Protein AF-A0A6M8HXM4-F1 (afdb_monomer_lite)

Secondary structure (DSSP, 8-state):
-TTTTT-----SSSEETTTTEEHHHHHHHHHHHHHH-GGGGGGS--GGGGGG-HHHHHHHHHHHHHHHHHHHHHTT-SS-BHHHHHHHHHHHHHHHHHHHHS-TTSBHHHH-TTS-HHHHHHTTPPTT-BHHHHHHHHHHHHGGGTT-BSS--

Sequence (153 aa):
MMESGCQNLPGTGTITGAFQMTAATYTASLAAALAEDPNLAANIVPGLAGQNDPATQAIAAAAYLKQGAQYLQAQGDANPTVLDVRGYYNFGPQGGAQLAQAQPTALMSDTLTGYSAATLAKNGITAGETVGQWQSSVAAKIGNAATASVLTT

pLDDT: mean 89.59, std 9.37, range [50.91, 98.31]

Organism: NCB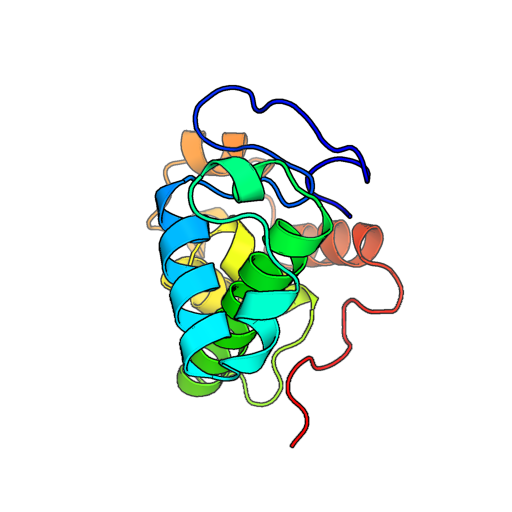I:txid1484109

Radius of gyration: 15.8 Å; chains: 1; bounding box: 33×38×38 Å

Foldseek 3Di:
DVPAPQDQAQDPPQQGGRLRDGLVLLVVLLVQLCVVPVVCVVVADDHCVRSSVHVSSVSSVLSLLVVLLVLLCVLPPVFDAPLLSVQCVLLNRQRSNLLSPDDQQAASCVSNVVDDPVRCVVSVHDVRHGSVNVSVVVCVVVDPRRGPGPDDD

Structure (mmCIF, N/CA/C/O backbone):
data_AF-A0A6M8HXM4-F1
#
_entry.id   AF-A0A6M8HXM4-F1
#
loop_
_atom_site.group_PDB
_atom_site.id
_atom_site.type_symbol
_atom_site.label_atom_id
_atom_site.label_alt_id
_atom_site.label_comp_id
_atom_site.label_asym_id
_atom_site.label_entity_id
_atom_site.label_seq_id
_atom_site.pdbx_PDB_ins_code
_atom_site.Cartn_x
_atom_site.Cartn_y
_atom_site.Cartn_z
_atom_site.occupancy
_atom_site.B_iso_or_equiv
_atom_site.auth_seq_id
_atom_site.auth_comp_id
_atom_site.auth_asym_id
_atom_site.auth_atom_id
_atom_site.pdbx_PDB_model_num
ATOM 1 N N . MET A 1 1 ? -8.802 -1.588 -11.341 1.00 57.00 1 MET A N 1
ATOM 2 C CA . MET A 1 1 ? -7.726 -0.861 -10.639 1.00 57.00 1 MET A CA 1
ATOM 3 C C . MET A 1 1 ? -8.311 0.330 -9.914 1.00 57.00 1 MET A C 1
ATOM 5 O O . MET A 1 1 ? -8.833 1.226 -10.564 1.00 57.00 1 MET A O 1
ATOM 9 N N . MET A 1 2 ? -8.287 0.285 -8.580 1.00 61.31 2 MET A N 1
ATOM 10 C CA . MET A 1 2 ? -8.957 1.263 -7.712 1.00 61.31 2 MET A CA 1
ATOM 11 C C . MET A 1 2 ? -8.241 2.622 -7.669 1.00 61.31 2 MET A C 1
ATOM 13 O O . MET A 1 2 ? -8.901 3.628 -7.450 1.00 61.31 2 MET A O 1
ATOM 17 N N . GLU A 1 3 ? -6.933 2.664 -7.943 1.00 70.44 3 GLU A N 1
ATOM 18 C CA . GLU A 1 3 ? -6.135 3.895 -7.812 1.00 70.44 3 GLU A CA 1
ATOM 19 C C . GLU A 1 3 ? -6.368 4.918 -8.924 1.00 70.44 3 GLU A C 1
ATOM 21 O O . GLU A 1 3 ? -6.319 6.119 -8.691 1.00 70.44 3 GLU A O 1
ATOM 26 N N . SER A 1 4 ? -6.608 4.446 -10.145 1.00 69.19 4 SER A N 1
ATOM 27 C CA . SER A 1 4 ? -6.656 5.286 -11.349 1.00 69.19 4 SER A CA 1
ATOM 28 C C . SER A 1 4 ? -7.936 5.114 -12.162 1.00 69.19 4 SER A C 1
ATOM 30 O O . SER A 1 4 ? -8.043 5.630 -13.271 1.00 69.19 4 SER A O 1
ATOM 32 N N . GLY A 1 5 ? -8.892 4.316 -11.675 1.00 71.38 5 GLY A N 1
ATOM 33 C CA . GLY A 1 5 ? -10.065 3.934 -12.466 1.00 71.38 5 GLY A CA 1
ATOM 34 C C . GLY A 1 5 ? -9.700 3.156 -13.737 1.00 71.38 5 GLY A C 1
ATOM 35 O O . GLY A 1 5 ? -10.364 3.307 -14.758 1.00 71.38 5 GLY A O 1
ATOM 36 N N . CYS A 1 6 ? -8.631 2.348 -13.686 1.00 73.56 6 CYS A N 1
ATOM 37 C CA . CYS A 1 6 ? -8.053 1.637 -14.838 1.00 73.56 6 CYS A CA 1
ATOM 38 C C . CYS A 1 6 ? -7.488 2.553 -15.937 1.00 73.56 6 CYS A C 1
ATOM 40 O O . CYS A 1 6 ? -7.380 2.128 -17.087 1.00 73.56 6 CYS A O 1
ATOM 42 N N . GLN A 1 7 ? -7.113 3.787 -15.604 1.00 76.00 7 GLN A N 1
ATOM 43 C CA . GLN A 1 7 ? -6.512 4.717 -16.553 1.00 76.00 7 GLN A CA 1
ATOM 44 C C . GLN A 1 7 ? -5.011 4.843 -16.309 1.00 76.00 7 GLN A C 1
ATOM 46 O O . GLN A 1 7 ? -4.540 4.875 -15.175 1.00 76.00 7 GLN A O 1
ATOM 51 N N . ASN A 1 8 ? -4.238 4.950 -17.385 1.00 73.19 8 ASN A N 1
ATOM 52 C CA . ASN A 1 8 ? -2.836 5.319 -17.271 1.00 73.19 8 ASN A CA 1
ATOM 53 C C . ASN A 1 8 ? -2.737 6.843 -17.138 1.00 73.19 8 ASN A C 1
ATOM 55 O O . ASN A 1 8 ? -2.648 7.555 -18.138 1.00 73.19 8 ASN A O 1
ATOM 59 N N . LEU A 1 9 ? -2.866 7.344 -15.910 1.00 71.56 9 LEU A N 1
ATOM 60 C CA . LEU A 1 9 ? -2.927 8.779 -15.661 1.00 71.56 9 LEU A CA 1
ATOM 61 C C . LEU A 1 9 ? -1.519 9.384 -15.585 1.00 71.56 9 LEU A C 1
ATOM 63 O O . LEU A 1 9 ? -0.697 8.887 -14.804 1.00 71.56 9 LEU A O 1
ATOM 67 N N . PRO A 1 10 ? -1.246 10.487 -16.312 1.00 60.84 10 PRO A N 1
ATOM 68 C CA . PRO A 1 10 ? -0.134 11.355 -15.965 1.00 60.84 10 PRO A CA 1
ATOM 69 C C . PRO A 1 10 ? -0.441 11.933 -14.580 1.00 60.84 10 PRO A C 1
ATOM 71 O O . PRO A 1 10 ? -1.444 12.613 -14.374 1.00 60.84 10 PRO A O 1
ATOM 74 N N . GLY A 1 11 ? 0.371 11.564 -13.602 1.00 57.78 11 GLY A N 1
ATOM 75 C CA . GLY A 1 11 ? 0.162 11.855 -12.197 1.00 57.78 11 GLY A CA 1
ATOM 76 C C . GLY A 1 11 ? 0.031 13.336 -11.867 1.00 57.78 11 GLY A C 1
ATOM 77 O O . GLY A 1 11 ? 0.712 14.180 -12.449 1.00 57.78 11 GLY A O 1
ATOM 78 N N . THR A 1 12 ? -0.772 13.666 -10.856 1.00 50.91 12 THR A N 1
ATOM 79 C CA . THR A 1 12 ? -0.653 14.955 -10.164 1.00 50.91 12 THR A CA 1
ATOM 80 C C . THR A 1 12 ? 0.470 14.855 -9.126 1.00 50.91 12 THR A C 1
ATOM 82 O O . THR A 1 12 ? 0.273 14.298 -8.048 1.00 50.91 12 THR A O 1
ATOM 85 N N . GLY A 1 13 ? 1.659 15.380 -9.442 1.00 62.47 13 GLY A N 1
ATOM 86 C CA . GLY A 1 13 ? 2.839 15.343 -8.562 1.00 62.47 13 GLY A CA 1
ATOM 87 C C . GLY A 1 13 ? 3.837 14.235 -8.930 1.00 62.47 13 GLY A C 1
ATOM 88 O O . GLY A 1 13 ? 4.163 14.068 -10.098 1.00 62.47 13 GLY A O 1
ATOM 89 N N . THR A 1 14 ? 4.366 13.501 -7.941 1.00 67.06 14 THR A N 1
ATOM 90 C CA . THR A 1 14 ? 5.366 12.419 -8.138 1.00 67.06 14 THR A CA 1
ATOM 91 C C . THR A 1 14 ? 4.764 11.010 -8.219 1.00 67.06 14 THR A C 1
ATOM 93 O O . THR A 1 14 ? 5.498 10.031 -8.390 1.00 67.06 14 THR A O 1
ATOM 96 N N . ILE A 1 15 ? 3.442 10.902 -8.072 1.00 76.44 15 ILE A N 1
ATOM 97 C CA . ILE A 1 15 ? 2.664 9.663 -8.090 1.00 76.44 15 ILE A CA 1
ATOM 98 C C . ILE A 1 15 ? 2.010 9.537 -9.464 1.00 76.44 15 ILE A C 1
ATOM 100 O O . ILE A 1 15 ? 1.179 10.373 -9.790 1.00 76.44 15 ILE A O 1
ATOM 104 N N . THR A 1 16 ? 2.371 8.529 -10.263 1.00 80.38 16 THR A N 1
ATOM 105 C CA . THR A 1 16 ? 1.923 8.414 -11.667 1.00 80.38 16 THR A CA 1
ATOM 106 C C . THR A 1 16 ? 1.456 7.003 -12.008 1.00 80.38 16 THR A C 1
ATOM 108 O O . THR A 1 16 ? 1.762 6.046 -11.290 1.00 80.38 16 THR A O 1
ATOM 111 N N . GLY A 1 17 ? 0.783 6.872 -13.149 1.00 77.75 17 GLY A N 1
ATOM 112 C CA . GLY A 1 17 ? 0.537 5.595 -13.800 1.00 77.75 17 GLY A CA 1
ATOM 113 C C . GLY A 1 17 ? -0.679 4.867 -13.249 1.00 77.75 17 GLY A C 1
ATOM 114 O O . GLY A 1 17 ? -1.374 5.330 -12.340 1.00 77.75 17 GLY A O 1
ATOM 115 N N . ALA A 1 18 ? -0.949 3.706 -13.824 1.00 80.75 18 ALA A N 1
ATOM 116 C CA . ALA A 1 18 ? -2.125 2.913 -13.531 1.00 80.75 18 ALA A CA 1
ATOM 117 C C . ALA A 1 18 ? -2.234 2.542 -12.030 1.00 80.75 18 ALA A C 1
ATOM 119 O O . ALA A 1 18 ? -3.343 2.537 -11.491 1.00 80.75 18 ALA A O 1
ATOM 120 N N . PHE A 1 19 ? -1.113 2.278 -11.348 1.00 84.06 19 PHE A N 1
ATOM 121 C CA . PHE A 1 19 ? -1.075 1.933 -9.917 1.00 84.06 19 PHE A CA 1
ATOM 122 C C . PHE A 1 19 ? -0.817 3.132 -9.000 1.00 84.06 19 PHE A C 1
ATOM 124 O O . PHE A 1 19 ? -0.833 2.957 -7.790 1.00 84.06 19 PHE A O 1
ATOM 131 N N . GLN A 1 20 ? -0.599 4.344 -9.524 1.00 83.94 20 GLN A N 1
ATOM 132 C CA . GLN A 1 20 ? -0.310 5.524 -8.697 1.00 83.94 20 GLN A CA 1
ATOM 133 C C . GLN A 1 20 ? 0.842 5.253 -7.702 1.00 83.94 20 GLN A C 1
ATOM 135 O O . GLN A 1 20 ? 0.693 5.378 -6.488 1.00 83.94 20 GLN A O 1
ATOM 140 N N . MET A 1 21 ? 2.014 4.868 -8.215 1.00 86.56 21 MET A N 1
ATOM 141 C CA . MET A 1 21 ? 3.220 4.671 -7.395 1.00 86.56 21 MET A CA 1
ATOM 142 C C . MET A 1 21 ? 4.089 5.928 -7.406 1.00 86.56 21 MET A C 1
ATOM 144 O O . MET A 1 21 ? 4.195 6.585 -8.443 1.00 86.56 21 MET A O 1
ATOM 148 N N . THR A 1 22 ? 4.772 6.234 -6.297 1.00 88.56 22 THR A N 1
ATOM 149 C CA . THR A 1 22 ? 5.865 7.225 -6.305 1.00 88.56 22 THR A CA 1
ATOM 150 C C . THR A 1 22 ? 7.065 6.695 -7.097 1.00 88.56 22 THR A C 1
ATOM 152 O O . THR A 1 22 ? 7.253 5.481 -7.195 1.00 88.56 22 THR A O 1
ATOM 155 N N . ALA A 1 23 ? 7.928 7.583 -7.600 1.00 89.31 23 ALA A N 1
ATOM 156 C CA . ALA A 1 23 ? 9.166 7.180 -8.277 1.00 89.31 23 ALA A CA 1
ATOM 157 C C . ALA A 1 23 ? 10.075 6.292 -7.397 1.00 89.31 23 ALA A C 1
ATOM 159 O O . ALA A 1 23 ? 10.666 5.328 -7.888 1.00 89.31 23 ALA A O 1
ATOM 160 N N . ALA A 1 24 ? 10.154 6.585 -6.093 1.00 89.94 24 ALA A N 1
ATOM 161 C CA . ALA A 1 24 ? 10.955 5.817 -5.141 1.00 89.94 24 ALA A CA 1
ATOM 162 C C . ALA A 1 24 ? 10.383 4.409 -4.919 1.00 89.94 24 ALA A C 1
ATOM 164 O O . ALA A 1 24 ? 11.115 3.428 -5.045 1.00 89.94 24 ALA A O 1
ATOM 165 N N . THR A 1 25 ? 9.073 4.304 -4.660 1.00 90.00 25 THR A N 1
ATOM 166 C CA . THR A 1 25 ? 8.389 3.012 -4.491 1.00 90.00 25 THR A CA 1
ATOM 167 C C . THR A 1 25 ? 8.489 2.181 -5.765 1.00 90.00 25 THR A C 1
ATOM 169 O O . THR A 1 25 ? 8.878 1.024 -5.705 1.00 90.00 25 THR A O 1
ATOM 172 N N . TYR A 1 26 ? 8.218 2.777 -6.930 1.00 92.75 26 TYR A N 1
ATOM 173 C CA . TYR A 1 26 ? 8.337 2.095 -8.220 1.00 92.75 26 TYR A CA 1
ATOM 174 C C . TYR A 1 26 ? 9.741 1.518 -8.438 1.00 92.75 26 TYR A C 1
ATOM 176 O O . TYR A 1 26 ? 9.877 0.338 -8.749 1.00 92.75 26 TYR A O 1
ATOM 184 N N . THR A 1 27 ? 10.785 2.326 -8.228 1.00 93.56 27 THR A N 1
ATOM 185 C CA . THR A 1 27 ? 12.172 1.900 -8.468 1.00 93.56 27 THR A CA 1
ATOM 186 C C . THR A 1 27 ? 12.575 0.764 -7.529 1.00 93.56 27 THR A C 1
ATOM 188 O O . THR A 1 27 ? 13.138 -0.233 -7.978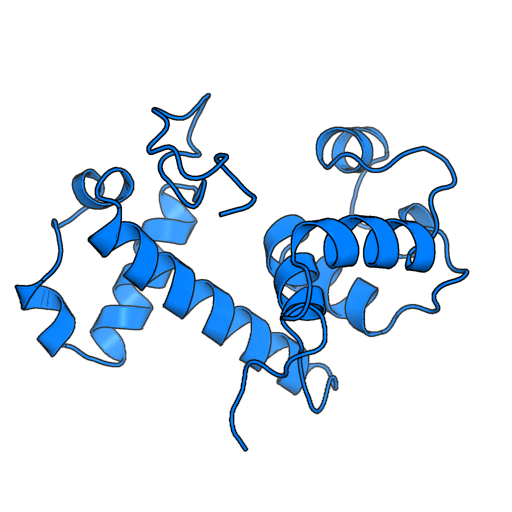 1.00 93.56 27 THR A O 1
ATOM 191 N N . ALA A 1 28 ? 12.258 0.889 -6.237 1.00 93.31 28 ALA A N 1
ATOM 192 C CA . ALA A 1 28 ? 12.576 -0.136 -5.247 1.00 93.31 28 ALA A CA 1
ATOM 193 C C . ALA A 1 28 ? 11.820 -1.448 -5.512 1.00 93.31 28 ALA A C 1
ATOM 195 O O . ALA A 1 28 ? 12.415 -2.524 -5.465 1.00 93.31 28 ALA A O 1
ATOM 196 N N . SER A 1 29 ? 10.527 -1.373 -5.834 1.00 94.38 29 SER A N 1
ATOM 197 C CA . SER A 1 29 ? 9.706 -2.564 -6.058 1.00 94.38 29 SER A CA 1
ATOM 198 C C . SER A 1 29 ? 10.000 -3.247 -7.391 1.00 94.38 29 SER A C 1
ATOM 200 O O . SER A 1 29 ? 10.004 -4.473 -7.443 1.00 94.38 29 SER A O 1
ATOM 202 N N . LEU A 1 30 ? 10.327 -2.496 -8.450 1.00 95.50 30 LEU A N 1
ATOM 203 C CA . LEU A 1 30 ? 10.791 -3.090 -9.705 1.00 95.50 30 LEU A CA 1
ATOM 204 C C . LEU A 1 30 ? 12.137 -3.800 -9.518 1.00 95.50 30 LEU A C 1
ATOM 206 O O . LEU A 1 30 ? 12.309 -4.915 -10.001 1.00 95.50 30 LEU A O 1
ATOM 210 N N . ALA A 1 31 ? 13.073 -3.199 -8.778 1.00 94.94 31 ALA A N 1
ATOM 211 C CA . ALA A 1 31 ? 14.343 -3.848 -8.460 1.00 94.94 31 ALA A CA 1
ATOM 212 C C . ALA A 1 31 ? 14.137 -5.148 -7.664 1.00 94.94 31 ALA A C 1
ATOM 214 O O . ALA A 1 31 ? 14.786 -6.149 -7.955 1.00 94.94 31 ALA A O 1
ATOM 215 N N . ALA A 1 32 ? 13.202 -5.157 -6.708 1.00 93.81 32 ALA A N 1
ATOM 216 C CA . ALA A 1 32 ? 12.841 -6.366 -5.974 1.00 93.81 32 ALA A CA 1
ATOM 217 C C . ALA A 1 32 ? 12.223 -7.443 -6.884 1.00 93.81 32 ALA A C 1
ATOM 219 O O . ALA A 1 32 ? 12.598 -8.607 -6.775 1.00 93.81 32 ALA A O 1
ATOM 220 N N . ALA A 1 33 ? 11.339 -7.059 -7.813 1.00 94.31 33 ALA A N 1
ATOM 221 C CA . ALA A 1 33 ? 10.754 -7.981 -8.787 1.00 94.31 33 ALA A CA 1
ATOM 222 C C . ALA A 1 33 ? 11.828 -8.635 -9.671 1.00 94.31 33 ALA A C 1
ATOM 224 O O . ALA A 1 33 ? 11.835 -9.849 -9.842 1.00 94.31 33 ALA A O 1
ATOM 225 N N . LEU A 1 34 ? 12.766 -7.836 -10.189 1.00 94.19 34 LEU A N 1
ATOM 226 C CA . LEU A 1 34 ? 13.870 -8.315 -11.027 1.00 94.19 34 LEU A CA 1
ATOM 227 C C . LEU A 1 34 ? 14.882 -9.168 -10.252 1.00 94.19 34 LEU A C 1
ATOM 229 O O . LEU A 1 34 ? 15.523 -10.035 -10.838 1.00 94.19 34 LEU A O 1
ATOM 233 N N . ALA A 1 35 ? 15.051 -8.918 -8.952 1.00 94.88 35 ALA A N 1
ATOM 234 C CA . ALA A 1 35 ? 15.889 -9.751 -8.098 1.00 94.88 35 ALA A CA 1
ATOM 235 C C . ALA A 1 35 ? 15.260 -11.131 -7.848 1.00 94.88 35 ALA A C 1
ATOM 237 O O . ALA A 1 35 ? 15.987 -12.113 -7.723 1.00 94.88 35 ALA A O 1
ATOM 238 N N . GLU A 1 36 ? 13.928 -11.205 -7.778 1.00 92.75 36 GLU A N 1
ATOM 239 C CA . GLU A 1 36 ? 13.195 -12.463 -7.619 1.00 92.75 36 GLU A CA 1
ATOM 240 C C . GLU A 1 36 ? 13.090 -13.250 -8.936 1.00 92.75 36 GLU A C 1
ATOM 242 O O . GLU A 1 36 ? 13.325 -14.457 -8.942 1.00 92.75 36 GLU A O 1
ATOM 247 N N . ASP A 1 37 ? 12.791 -12.575 -10.050 1.00 93.62 37 ASP A N 1
ATOM 248 C CA . ASP A 1 37 ? 12.778 -13.166 -11.391 1.00 93.62 37 ASP A CA 1
ATOM 249 C C . ASP A 1 37 ? 13.503 -12.262 -12.408 1.00 93.62 37 ASP A C 1
ATOM 251 O O . ASP A 1 37 ? 12.902 -11.358 -13.005 1.00 93.62 37 ASP A O 1
ATOM 255 N N . PRO A 1 38 ? 14.797 -12.524 -12.666 1.00 94.25 38 PRO A N 1
ATOM 256 C CA . PRO A 1 38 ? 15.579 -11.765 -13.637 1.00 94.25 38 PRO A CA 1
ATOM 257 C C . PRO A 1 38 ? 15.034 -11.816 -15.071 1.00 94.25 38 PRO A C 1
ATOM 259 O O . PRO A 1 38 ? 15.341 -10.925 -15.865 1.00 94.25 38 PRO A O 1
ATOM 262 N N . ASN A 1 39 ? 14.213 -12.813 -15.431 1.00 93.88 39 ASN A N 1
ATOM 263 C CA . ASN A 1 39 ? 13.663 -12.930 -16.787 1.00 93.88 39 ASN A CA 1
ATOM 264 C C . ASN A 1 39 ? 12.622 -11.846 -17.094 1.00 93.88 39 ASN A C 1
ATOM 266 O O . ASN A 1 39 ? 12.382 -11.528 -18.263 1.00 93.88 39 ASN A O 1
ATOM 270 N N . LEU A 1 40 ? 12.045 -11.220 -16.062 1.00 90.44 40 LEU A N 1
ATOM 271 C CA . LEU A 1 40 ? 11.158 -10.069 -16.219 1.00 90.44 40 LEU A CA 1
ATOM 272 C C . LEU A 1 40 ? 11.860 -8.893 -16.915 1.00 90.44 40 LEU A C 1
ATOM 274 O O . LEU A 1 40 ? 11.188 -8.107 -17.580 1.00 90.44 40 LEU A O 1
ATOM 278 N N . ALA A 1 41 ? 13.197 -8.806 -16.854 1.00 89.69 41 ALA A N 1
ATOM 279 C CA . ALA A 1 41 ? 13.978 -7.752 -17.504 1.00 89.69 41 ALA A CA 1
ATOM 280 C C . ALA A 1 41 ? 13.724 -7.648 -19.020 1.00 89.69 41 ALA A C 1
ATOM 282 O O . ALA A 1 41 ? 13.803 -6.558 -19.581 1.00 89.69 41 ALA A O 1
ATOM 283 N N . ALA A 1 42 ? 13.385 -8.761 -19.681 1.00 91.38 42 ALA A N 1
ATOM 284 C CA . ALA A 1 42 ? 13.079 -8.786 -21.112 1.00 91.38 42 ALA A CA 1
ATOM 285 C C . ALA A 1 42 ? 11.716 -8.155 -21.465 1.00 91.38 42 ALA A C 1
ATOM 287 O O . ALA A 1 42 ? 11.452 -7.894 -22.636 1.00 91.38 42 ALA A O 1
ATOM 288 N N . ASN A 1 43 ? 10.857 -7.918 -20.470 1.00 90.00 43 ASN A N 1
ATOM 289 C CA . ASN A 1 43 ? 9.454 -7.537 -20.648 1.00 90.00 43 ASN A CA 1
ATOM 290 C C . ASN A 1 43 ? 9.111 -6.171 -20.028 1.00 90.00 43 ASN A C 1
ATOM 292 O O . ASN A 1 43 ? 7.933 -5.834 -19.922 1.00 90.00 43 ASN A O 1
ATOM 296 N N . ILE A 1 44 ? 10.114 -5.397 -19.600 1.00 94.00 44 ILE A N 1
ATOM 297 C CA . ILE A 1 44 ? 9.915 -4.100 -18.939 1.00 94.00 44 ILE A CA 1
ATOM 298 C C . ILE A 1 44 ? 10.443 -2.933 -19.769 1.00 94.00 44 ILE A C 1
ATOM 300 O O . ILE A 1 44 ? 11.385 -3.062 -20.550 1.00 94.00 44 ILE A O 1
ATOM 304 N N . VAL A 1 45 ? 9.887 -1.752 -19.515 1.00 93.56 45 VAL A N 1
ATOM 305 C CA . VAL A 1 45 ? 10.463 -0.474 -19.929 1.00 93.56 45 VAL A CA 1
ATOM 306 C C . VAL A 1 45 ? 11.456 -0.012 -18.847 1.00 93.56 45 VAL A C 1
ATOM 308 O O . VAL A 1 45 ? 11.044 0.237 -17.712 1.00 93.56 45 VAL A O 1
ATOM 311 N N . PRO A 1 46 ? 12.761 0.126 -19.150 1.00 87.50 46 PRO A N 1
ATOM 312 C CA . PRO A 1 46 ? 13.762 0.456 -18.139 1.00 87.50 46 PRO A CA 1
ATOM 313 C C . PRO A 1 46 ? 13.595 1.845 -17.509 1.00 87.50 46 PRO A C 1
ATOM 315 O O . PRO A 1 46 ? 13.136 2.803 -18.137 1.00 87.50 46 PRO A O 1
ATOM 318 N N . GLY A 1 47 ? 14.071 1.973 -16.269 1.00 88.62 47 GLY A N 1
ATOM 319 C CA . GLY A 1 47 ? 14.102 3.241 -15.542 1.00 88.62 47 GLY A CA 1
ATOM 320 C C . GLY A 1 47 ? 12.711 3.813 -15.260 1.00 88.62 47 GLY A C 1
ATOM 321 O O . GLY A 1 47 ? 11.707 3.101 -15.267 1.00 88.62 47 GLY A O 1
ATOM 322 N N . LEU A 1 48 ? 12.646 5.123 -15.003 1.00 89.25 48 LEU A N 1
ATOM 323 C CA . LEU A 1 48 ? 11.392 5.810 -14.660 1.00 89.25 48 LEU A CA 1
ATOM 324 C C . LEU A 1 48 ? 10.395 5.892 -15.824 1.00 89.25 48 LEU A C 1
ATOM 326 O O . LEU A 1 48 ? 9.215 6.131 -15.588 1.00 89.25 48 LEU A O 1
ATOM 330 N N . ALA A 1 49 ? 10.829 5.653 -17.065 1.00 88.12 49 ALA A N 1
ATOM 331 C CA . ALA A 1 49 ? 9.912 5.588 -18.199 1.00 88.12 49 ALA A CA 1
ATOM 332 C C . ALA A 1 49 ? 8.867 4.471 -18.014 1.00 88.12 49 ALA A C 1
ATOM 334 O O . ALA A 1 49 ? 7.694 4.680 -18.323 1.00 88.12 49 ALA A O 1
ATOM 335 N N . GLY A 1 50 ? 9.256 3.339 -17.415 1.00 89.69 50 GLY A N 1
ATOM 336 C CA . GLY A 1 50 ? 8.337 2.236 -17.130 1.00 89.69 50 GLY A CA 1
ATOM 337 C C . GLY A 1 50 ? 7.319 2.509 -16.025 1.00 89.69 50 GLY A C 1
ATOM 338 O O . GLY A 1 50 ? 6.344 1.778 -15.902 1.00 89.69 50 GLY A O 1
ATOM 339 N N . GLN A 1 51 ? 7.457 3.606 -15.272 1.00 88.06 51 GLN A N 1
ATOM 340 C CA . GLN A 1 51 ? 6.447 4.019 -14.294 1.00 88.06 51 GLN A CA 1
ATOM 341 C C . GLN A 1 51 ? 5.118 4.403 -14.973 1.00 88.06 51 GLN A C 1
ATOM 343 O O . GLN A 1 51 ? 4.061 4.296 -14.357 1.00 88.06 51 GLN A O 1
ATOM 348 N N . ASN A 1 52 ? 5.173 4.839 -16.239 1.00 87.25 52 ASN A N 1
ATOM 349 C CA . ASN A 1 52 ? 4.002 5.130 -17.069 1.00 87.25 52 ASN A CA 1
ATOM 350 C C . ASN A 1 52 ? 3.658 3.978 -18.026 1.00 87.25 52 ASN A C 1
ATOM 352 O O . ASN A 1 52 ? 2.724 4.111 -18.810 1.00 87.25 52 ASN A O 1
ATOM 356 N N . ASP A 1 53 ? 4.403 2.873 -18.011 1.00 89.56 53 ASP A N 1
ATOM 357 C CA . ASP A 1 53 ? 4.065 1.685 -18.788 1.00 89.56 53 ASP A CA 1
ATOM 358 C C . ASP A 1 53 ? 3.200 0.752 -17.922 1.00 89.56 53 ASP A C 1
ATOM 360 O O . ASP A 1 53 ? 3.671 0.284 -16.882 1.00 89.56 53 ASP A O 1
ATOM 364 N N . PRO A 1 54 ? 1.937 0.467 -18.296 1.00 88.56 54 PRO A N 1
ATOM 365 C CA . PRO A 1 54 ? 1.040 -0.313 -17.447 1.00 88.56 54 PRO A CA 1
ATOM 366 C C . PRO A 1 54 ? 1.567 -1.708 -17.098 1.00 88.56 54 PRO A C 1
ATOM 368 O O . PRO A 1 54 ? 1.352 -2.165 -15.977 1.00 88.56 54 PRO A O 1
ATOM 371 N N . ALA A 1 55 ? 2.256 -2.378 -18.028 1.00 91.06 55 ALA A N 1
ATOM 372 C CA . ALA A 1 55 ? 2.798 -3.716 -17.799 1.00 91.06 55 ALA A CA 1
ATOM 373 C C . ALA A 1 55 ? 3.969 -3.675 -16.806 1.00 91.06 55 ALA A C 1
ATOM 375 O O . ALA A 1 55 ? 3.976 -4.399 -15.810 1.00 91.06 55 ALA A O 1
ATOM 376 N N . THR A 1 56 ? 4.916 -2.764 -17.022 1.00 92.94 56 THR A N 1
ATOM 377 C CA . THR A 1 56 ? 6.072 -2.574 -16.140 1.00 92.94 56 THR A CA 1
ATOM 378 C C . THR A 1 56 ? 5.643 -2.134 -14.743 1.00 92.94 56 THR A C 1
ATOM 380 O O . THR A 1 56 ? 6.132 -2.657 -13.739 1.00 92.94 56 THR A O 1
ATOM 383 N N . GLN A 1 57 ? 4.683 -1.211 -14.649 1.00 91.81 57 GLN A N 1
ATOM 384 C CA . GLN A 1 57 ? 4.179 -0.769 -13.357 1.00 91.81 57 GLN A CA 1
ATOM 385 C C . GLN A 1 57 ? 3.379 -1.866 -12.642 1.00 91.81 57 GLN A C 1
ATOM 387 O O . GLN A 1 57 ? 3.448 -1.945 -11.418 1.00 91.81 57 GLN A O 1
ATOM 392 N N . ALA A 1 58 ? 2.679 -2.745 -13.368 1.00 91.25 58 ALA A N 1
ATOM 393 C CA . ALA A 1 58 ? 2.017 -3.905 -12.771 1.00 91.25 58 ALA A CA 1
ATOM 394 C C . ALA A 1 58 ? 3.011 -4.867 -12.115 1.00 91.25 58 ALA A C 1
ATOM 396 O O . ALA A 1 58 ? 2.744 -5.348 -11.017 1.00 91.25 58 ALA A O 1
ATOM 397 N N . ILE A 1 59 ? 4.170 -5.098 -12.738 1.00 93.75 59 ILE A N 1
ATOM 398 C CA . ILE A 1 59 ? 5.246 -5.916 -12.160 1.00 93.75 59 ILE A CA 1
ATOM 399 C C . ILE A 1 59 ? 5.756 -5.288 -10.855 1.00 93.75 59 ILE A C 1
ATOM 401 O O . ILE A 1 59 ? 5.820 -5.959 -9.824 1.00 93.75 59 ILE A O 1
ATOM 405 N N . ALA A 1 60 ? 6.058 -3.985 -10.872 1.00 93.56 60 ALA A N 1
ATOM 406 C CA . ALA A 1 60 ? 6.507 -3.268 -9.679 1.00 93.56 60 ALA A CA 1
ATOM 407 C C . ALA A 1 60 ? 5.442 -3.278 -8.566 1.00 93.56 60 ALA A C 1
ATOM 409 O O . ALA A 1 60 ? 5.755 -3.534 -7.404 1.00 93.56 60 ALA A O 1
ATOM 410 N N . ALA A 1 61 ? 4.175 -3.045 -8.910 1.00 92.25 61 ALA A N 1
ATOM 411 C CA . ALA A 1 61 ? 3.076 -3.062 -7.954 1.00 92.25 61 ALA A CA 1
ATOM 412 C C . ALA A 1 61 ? 2.853 -4.460 -7.362 1.00 92.25 61 ALA A C 1
ATOM 414 O O . ALA A 1 61 ? 2.681 -4.580 -6.153 1.00 92.25 61 ALA A O 1
ATOM 415 N N . ALA A 1 62 ? 2.914 -5.521 -8.171 1.00 92.12 62 ALA A N 1
ATOM 416 C CA . ALA A 1 62 ? 2.788 -6.895 -7.691 1.00 92.12 62 ALA A CA 1
ATOM 417 C C . ALA A 1 62 ? 3.876 -7.237 -6.663 1.00 92.12 62 ALA A C 1
ATOM 419 O O . ALA A 1 62 ? 3.565 -7.776 -5.600 1.00 92.12 62 ALA A O 1
ATOM 420 N N . ALA A 1 63 ? 5.129 -6.852 -6.925 1.00 93.50 63 ALA A N 1
ATOM 421 C CA . ALA A 1 63 ? 6.218 -7.035 -5.968 1.00 93.50 63 ALA A CA 1
ATOM 422 C C . ALA A 1 63 ? 5.997 -6.237 -4.673 1.00 93.50 63 ALA A C 1
ATOM 424 O O . ALA A 1 63 ? 6.183 -6.777 -3.583 1.00 93.50 63 ALA A O 1
ATOM 425 N N . TYR A 1 64 ? 5.539 -4.985 -4.769 1.00 93.62 64 TYR A N 1
ATOM 426 C CA . TYR A 1 64 ? 5.217 -4.171 -3.594 1.00 93.62 64 TYR A CA 1
ATOM 427 C C . TYR A 1 64 ? 4.098 -4.789 -2.740 1.00 93.62 64 TYR A C 1
ATOM 429 O O . TYR A 1 64 ? 4.217 -4.877 -1.520 1.00 93.62 64 TYR A O 1
ATOM 437 N N . LEU A 1 65 ? 3.025 -5.265 -3.378 1.00 93.88 65 LEU A N 1
ATOM 438 C CA . LEU A 1 65 ? 1.893 -5.902 -2.701 1.00 93.88 65 LEU A CA 1
ATOM 439 C C . LEU A 1 65 ? 2.301 -7.233 -2.053 1.00 93.88 65 LEU A C 1
ATOM 441 O O . LEU A 1 65 ? 1.898 -7.507 -0.924 1.00 93.88 65 LEU A O 1
ATOM 445 N N . LYS A 1 66 ? 3.152 -8.027 -2.718 1.00 93.88 66 LYS A N 1
ATOM 446 C CA . LYS A 1 66 ? 3.727 -9.254 -2.149 1.00 93.88 66 LYS A CA 1
ATOM 447 C C . LYS A 1 66 ? 4.563 -8.957 -0.901 1.00 93.88 66 LYS A C 1
ATOM 449 O O . LYS A 1 66 ? 4.377 -9.613 0.121 1.00 93.88 66 LYS A O 1
ATOM 454 N N . GLN A 1 67 ? 5.437 -7.951 -0.957 1.00 93.81 67 GLN A N 1
ATOM 455 C CA . GLN A 1 67 ? 6.218 -7.503 0.203 1.00 93.81 67 GLN A CA 1
ATOM 456 C C . GLN A 1 67 ? 5.315 -7.020 1.343 1.00 93.81 67 GLN A C 1
ATOM 458 O O . GLN A 1 67 ? 5.575 -7.331 2.504 1.00 93.81 67 GLN A O 1
ATOM 463 N N . GLY A 1 68 ? 4.236 -6.301 1.020 1.00 94.44 68 GLY A N 1
ATOM 464 C CA . GLY A 1 68 ? 3.228 -5.884 1.992 1.00 94.44 68 GLY A CA 1
ATOM 465 C C . GLY A 1 68 ? 2.562 -7.068 2.686 1.00 94.44 68 GLY A C 1
ATOM 466 O O . GLY A 1 68 ? 2.506 -7.104 3.912 1.00 94.44 68 GLY A O 1
ATOM 467 N N . ALA A 1 69 ? 2.141 -8.079 1.926 1.00 95.25 69 ALA A N 1
ATOM 468 C CA . ALA A 1 69 ? 1.568 -9.299 2.484 1.00 95.25 69 ALA A CA 1
ATOM 469 C C . ALA A 1 69 ? 2.562 -10.044 3.392 1.00 95.25 69 ALA A C 1
ATOM 471 O O . ALA A 1 69 ? 2.224 -10.412 4.512 1.00 95.25 69 ALA A O 1
ATOM 472 N N . GLN A 1 70 ? 3.812 -10.216 2.950 1.00 95.00 70 GLN A N 1
ATOM 473 C CA . GLN A 1 70 ? 4.862 -10.858 3.752 1.00 95.00 70 GLN A CA 1
ATOM 474 C C . GLN A 1 70 ? 5.152 -10.086 5.045 1.00 95.00 70 GLN A C 1
ATOM 476 O O . GLN A 1 70 ? 5.359 -10.688 6.098 1.00 95.00 70 GLN A O 1
ATOM 481 N N . TYR A 1 71 ? 5.138 -8.752 4.982 1.00 95.56 71 TYR A N 1
ATOM 482 C CA . TYR A 1 71 ? 5.283 -7.907 6.161 1.00 95.56 71 TYR A CA 1
ATOM 483 C C . TYR A 1 71 ? 4.127 -8.116 7.145 1.00 95.56 71 TYR A C 1
ATOM 485 O O . TYR A 1 71 ? 4.380 -8.348 8.324 1.00 95.56 71 TYR A O 1
ATOM 493 N N . LEU A 1 72 ? 2.877 -8.080 6.674 1.00 95.81 72 LEU A N 1
ATOM 494 C CA . LEU A 1 72 ? 1.694 -8.308 7.513 1.00 95.81 72 LEU A CA 1
ATOM 495 C C . LEU A 1 72 ? 1.730 -9.692 8.171 1.00 95.81 72 LEU A C 1
ATOM 497 O O . LEU A 1 72 ? 1.512 -9.803 9.378 1.00 95.81 72 LEU A O 1
ATOM 501 N N . GLN A 1 73 ? 2.134 -10.718 7.418 1.00 95.31 73 GLN A N 1
ATOM 502 C CA . GLN A 1 73 ? 2.330 -12.062 7.953 1.00 95.31 73 GLN A CA 1
ATOM 503 C C . GLN A 1 73 ? 3.382 -12.107 9.060 1.00 95.31 73 GLN A C 1
ATOM 505 O O . GLN A 1 73 ? 3.140 -12.674 10.126 1.00 95.31 73 GLN A O 1
ATOM 510 N N . ALA A 1 74 ? 4.518 -11.434 8.868 1.00 94.38 74 ALA A N 1
ATOM 511 C CA . ALA A 1 74 ? 5.545 -11.306 9.898 1.00 94.38 74 ALA A CA 1
ATOM 512 C C . ALA A 1 74 ? 5.085 -10.495 11.127 1.00 94.38 74 ALA A C 1
ATOM 514 O O . ALA A 1 74 ? 5.678 -10.624 12.196 1.00 94.38 74 ALA A O 1
ATOM 515 N N . GLN A 1 75 ? 4.049 -9.660 10.995 1.00 94.62 75 GLN A N 1
ATOM 516 C CA . GLN A 1 75 ? 3.422 -8.930 12.103 1.00 94.62 75 GLN A CA 1
ATOM 517 C C . GLN A 1 75 ? 2.288 -9.710 12.790 1.00 94.62 75 GLN A C 1
ATOM 519 O O . GLN A 1 75 ? 1.695 -9.194 13.735 1.00 94.62 75 GLN A O 1
ATOM 524 N N . GLY A 1 76 ? 2.005 -10.947 12.367 1.00 92.44 76 GLY A N 1
ATOM 525 C CA . GLY A 1 76 ? 1.040 -11.837 13.019 1.00 92.44 76 GLY A CA 1
ATOM 526 C C . GLY A 1 76 ? -0.288 -12.019 12.282 1.00 92.44 76 GLY A C 1
ATOM 527 O O . GLY A 1 76 ? -1.142 -12.755 12.775 1.00 92.44 76 GLY A O 1
ATOM 528 N N . ASP A 1 77 ? -0.468 -11.412 11.106 1.00 92.62 77 ASP A N 1
ATOM 529 C CA . ASP A 1 77 ? -1.608 -11.706 10.234 1.00 92.62 77 ASP A CA 1
ATOM 530 C C . ASP A 1 77 ? -1.346 -12.997 9.444 1.00 92.62 77 ASP A C 1
ATOM 532 O O . ASP A 1 77 ? -0.693 -12.996 8.406 1.00 92.62 77 ASP A O 1
ATOM 536 N N . ALA A 1 78 ? -1.813 -14.136 9.956 1.00 91.06 78 ALA A N 1
ATOM 537 C CA . ALA A 1 78 ? -1.466 -15.443 9.399 1.00 91.06 78 ALA A CA 1
ATOM 538 C C . ALA A 1 78 ? -1.852 -15.617 7.916 1.00 91.06 78 ALA A C 1
ATOM 540 O O . ALA A 1 78 ? -1.138 -16.313 7.190 1.00 91.06 78 ALA A O 1
ATOM 541 N N . ASN A 1 79 ? -2.946 -14.985 7.473 1.00 92.12 79 ASN A N 1
ATOM 542 C CA . ASN A 1 79 ? -3.490 -15.127 6.122 1.00 92.12 79 ASN A CA 1
ATOM 543 C C . ASN A 1 79 ? -3.870 -13.754 5.540 1.00 92.12 79 ASN A C 1
ATOM 545 O O . ASN A 1 79 ? -5.064 -13.497 5.361 1.00 92.12 79 ASN A O 1
ATOM 549 N N . PRO A 1 80 ? -2.889 -12.903 5.181 1.00 95.12 80 PRO A N 1
ATOM 550 C CA . PRO A 1 80 ? -3.175 -11.558 4.702 1.00 95.12 80 PRO A CA 1
ATOM 551 C C . PRO A 1 80 ? -4.084 -11.592 3.477 1.00 95.12 80 PRO A C 1
ATOM 553 O O . PRO A 1 80 ? -3.829 -12.334 2.516 1.00 95.12 80 PRO A O 1
ATOM 556 N N . THR A 1 81 ? -5.151 -10.799 3.513 1.00 95.56 81 THR A N 1
ATOM 557 C CA . THR A 1 81 ? -6.127 -10.689 2.428 1.00 95.56 81 THR A CA 1
ATOM 558 C C . THR A 1 81 ? -5.825 -9.513 1.504 1.00 95.56 81 THR A C 1
ATOM 560 O O . THR A 1 81 ? -4.981 -8.656 1.787 1.00 95.56 81 THR A O 1
ATOM 563 N N . VAL A 1 82 ? -6.543 -9.427 0.380 1.00 94.25 82 VAL A N 1
ATOM 564 C CA . VAL A 1 82 ? -6.473 -8.252 -0.507 1.00 94.25 82 VAL A CA 1
ATOM 565 C C . VAL A 1 82 ? -6.824 -6.964 0.251 1.00 94.25 82 VAL A C 1
ATOM 567 O O . VAL A 1 82 ? -6.212 -5.924 0.001 1.00 94.25 82 VAL A O 1
ATOM 570 N N . LEU A 1 83 ? -7.782 -7.017 1.182 1.00 94.75 83 LEU A N 1
ATOM 571 C CA . LEU A 1 83 ? -8.154 -5.873 2.013 1.00 94.75 83 LEU A CA 1
ATOM 572 C C . LEU A 1 83 ? -7.019 -5.446 2.959 1.00 94.75 83 LEU A C 1
ATOM 574 O O . LEU A 1 83 ? -6.748 -4.249 3.074 1.00 94.75 83 LEU A O 1
ATOM 578 N N . ASP A 1 84 ? -6.317 -6.396 3.576 1.00 95.81 84 ASP A N 1
ATOM 579 C CA . ASP A 1 84 ? -5.225 -6.092 4.515 1.00 95.81 84 ASP A CA 1
ATOM 580 C C . ASP A 1 84 ? -4.046 -5.445 3.788 1.00 95.81 84 ASP A C 1
ATOM 582 O O . ASP A 1 84 ? -3.544 -4.383 4.175 1.00 95.81 84 ASP A O 1
ATOM 586 N N . VAL A 1 85 ? -3.670 -6.013 2.639 1.00 95.25 85 VAL A N 1
ATOM 587 C CA . VAL A 1 85 ? -2.626 -5.436 1.784 1.00 95.25 85 VAL A CA 1
ATOM 588 C C . VAL A 1 85 ? -3.052 -4.079 1.223 1.00 95.25 85 VAL A C 1
ATOM 590 O O . VAL A 1 85 ? -2.211 -3.199 1.035 1.00 95.25 85 VAL A O 1
ATOM 593 N N . ARG A 1 86 ? -4.353 -3.837 1.019 1.00 93.38 86 ARG A N 1
ATOM 594 C CA . ARG A 1 86 ? -4.843 -2.497 0.674 1.00 93.38 86 ARG A CA 1
ATOM 595 C C . ARG A 1 86 ? -4.627 -1.496 1.814 1.00 93.38 86 ARG A C 1
ATOM 597 O O . ARG A 1 86 ? -4.263 -0.352 1.539 1.00 93.38 86 ARG A O 1
ATO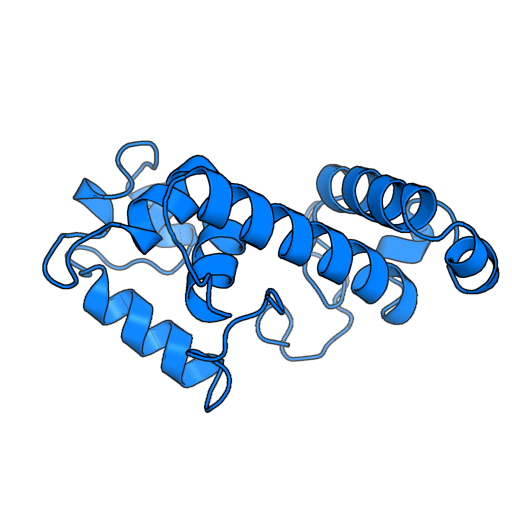M 604 N N . GLY A 1 87 ? -4.799 -1.910 3.068 1.00 93.44 87 GLY A N 1
ATOM 605 C CA . GLY A 1 87 ? -4.430 -1.103 4.235 1.00 93.44 87 GLY A CA 1
ATOM 606 C C . GLY A 1 87 ? -2.945 -0.739 4.231 1.00 93.44 87 GLY A C 1
ATOM 607 O O . GLY A 1 87 ? -2.599 0.436 4.359 1.00 93.44 87 GLY A O 1
ATOM 608 N N . TYR A 1 88 ? -2.075 -1.722 3.975 1.00 94.19 88 TYR A N 1
ATOM 609 C CA . TYR A 1 88 ? -0.634 -1.503 3.799 1.00 94.19 88 TYR A CA 1
ATOM 610 C C . TYR A 1 88 ? -0.327 -0.521 2.660 1.00 94.19 88 TYR A C 1
ATOM 612 O O . TYR A 1 88 ? 0.493 0.378 2.821 1.00 94.19 88 TYR A O 1
ATOM 620 N N . TYR A 1 89 ? -1.000 -0.655 1.517 1.00 89.69 89 TYR A N 1
ATOM 621 C CA . TYR A 1 89 ? -0.782 0.217 0.364 1.00 89.69 89 TYR A CA 1
ATOM 622 C C . TYR A 1 89 ? -1.137 1.680 0.663 1.00 89.69 89 TYR A C 1
ATOM 624 O O . TYR A 1 89 ? -0.390 2.590 0.312 1.00 89.69 89 TYR A O 1
ATOM 632 N N . ASN A 1 90 ? -2.264 1.909 1.344 1.00 88.88 90 ASN A N 1
ATOM 633 C CA . ASN A 1 90 ? -2.748 3.252 1.663 1.00 88.88 90 ASN A CA 1
ATOM 634 C C . ASN A 1 90 ? -1.969 3.923 2.806 1.00 88.88 90 ASN A C 1
ATOM 636 O O . ASN A 1 90 ? -1.765 5.135 2.778 1.00 88.88 90 ASN A O 1
ATOM 640 N N . PHE A 1 91 ? -1.570 3.158 3.825 1.00 91.56 91 PHE A N 1
ATOM 641 C CA . PHE A 1 91 ? -1.051 3.699 5.089 1.00 91.56 91 PHE A CA 1
ATOM 642 C C . PHE A 1 91 ? 0.360 3.200 5.434 1.00 91.56 91 PHE A C 1
ATOM 644 O O . PHE A 1 91 ? 0.829 3.340 6.569 1.00 91.56 91 PHE A O 1
ATOM 651 N N . GLY A 1 92 ? 1.056 2.620 4.459 1.00 90.81 92 GLY A N 1
ATOM 652 C CA . GLY A 1 92 ? 2.392 2.065 4.627 1.00 90.81 92 GLY A CA 1
ATOM 653 C C . GLY A 1 92 ? 2.450 0.879 5.602 1.00 90.81 92 GLY A C 1
ATOM 654 O O . GLY A 1 92 ? 1.423 0.402 6.088 1.00 90.81 92 GLY A O 1
ATOM 655 N N . PRO A 1 93 ? 3.668 0.409 5.938 1.00 91.62 93 PRO A N 1
ATOM 656 C CA . PRO A 1 93 ? 3.856 -0.802 6.736 1.00 91.62 93 PRO A CA 1
ATOM 657 C C . PRO A 1 93 ? 3.193 -0.751 8.113 1.00 91.62 93 PRO A C 1
ATOM 659 O O . PRO A 1 93 ? 2.373 -1.604 8.440 1.00 91.62 93 PRO A O 1
ATOM 662 N N . GLN A 1 94 ? 3.510 0.278 8.903 1.00 92.50 94 GLN A N 1
ATOM 663 C CA . GLN A 1 94 ? 3.017 0.392 10.277 1.00 92.50 94 GLN A CA 1
ATOM 664 C C . GLN A 1 94 ? 1.498 0.587 10.316 1.00 92.50 94 GLN A C 1
ATOM 666 O O . GLN A 1 94 ? 0.818 -0.111 11.062 1.00 92.50 94 GLN A O 1
ATOM 671 N N . GLY A 1 95 ? 0.962 1.482 9.480 1.00 93.81 95 GLY A N 1
ATOM 672 C CA . GLY A 1 95 ? -0.479 1.731 9.417 1.00 93.81 95 GLY A CA 1
ATOM 673 C C . GLY A 1 95 ? -1.262 0.524 8.902 1.00 93.81 95 GLY A C 1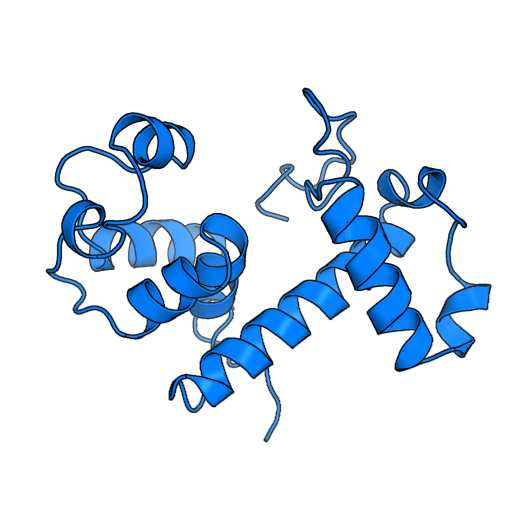
ATOM 674 O O . GLY A 1 95 ? -2.320 0.208 9.437 1.00 93.81 95 GLY A O 1
ATOM 675 N N . GLY A 1 96 ? -0.719 -0.199 7.917 1.00 94.50 96 GLY A N 1
ATOM 676 C CA . GLY A 1 96 ? -1.302 -1.447 7.426 1.00 94.50 96 GLY A CA 1
ATOM 677 C C . GLY A 1 96 ? -1.405 -2.515 8.511 1.00 94.50 96 GLY A C 1
ATOM 678 O O . GLY A 1 96 ? -2.478 -3.078 8.705 1.00 94.50 96 GLY A O 1
ATOM 679 N N . ALA A 1 97 ? -0.325 -2.748 9.264 1.00 95.31 97 ALA A N 1
ATOM 680 C CA . ALA A 1 97 ? -0.333 -3.714 10.364 1.00 95.31 97 ALA A CA 1
ATOM 681 C C . ALA A 1 97 ? -1.289 -3.305 11.496 1.00 95.31 97 ALA A C 1
ATOM 683 O O . ALA A 1 97 ? -2.020 -4.146 12.012 1.00 95.31 97 ALA A O 1
ATOM 684 N N . GLN A 1 98 ? -1.334 -2.013 11.844 1.00 95.62 98 GLN A N 1
ATOM 685 C CA . GLN A 1 98 ? -2.288 -1.489 12.825 1.00 95.62 98 GLN A CA 1
ATOM 686 C C . GLN A 1 98 ? -3.736 -1.748 12.397 1.00 95.62 98 GLN A C 1
ATOM 688 O O . GLN A 1 98 ? -4.534 -2.199 13.213 1.00 95.62 98 GLN A O 1
ATOM 693 N N . LEU A 1 99 ? -4.074 -1.512 11.126 1.00 95.62 99 LEU A N 1
ATOM 694 C CA . LEU A 1 99 ? -5.423 -1.750 10.607 1.00 95.62 99 LEU A CA 1
ATOM 695 C C . LEU A 1 99 ? -5.790 -3.232 10.546 1.00 95.62 99 LEU A C 1
ATOM 697 O O . LEU A 1 99 ? -6.907 -3.577 10.920 1.00 95.62 99 LEU A O 1
ATOM 701 N N . ALA A 1 100 ? -4.867 -4.095 10.116 1.00 94.44 100 ALA A N 1
ATOM 702 C CA . ALA A 1 100 ? -5.097 -5.540 10.047 1.00 94.44 100 ALA A CA 1
ATOM 703 C C . ALA A 1 100 ? -5.392 -6.151 11.433 1.00 94.44 100 ALA A C 1
ATOM 705 O O . ALA A 1 100 ? -6.118 -7.133 11.547 1.00 94.44 100 ALA A O 1
ATOM 706 N N . GLN A 1 101 ? -4.863 -5.549 12.505 1.00 93.31 101 GLN A N 1
ATOM 707 C CA . GLN A 1 101 ? -5.035 -6.021 13.885 1.00 93.31 101 GLN A CA 1
ATOM 708 C C . GLN A 1 101 ? -6.142 -5.289 14.662 1.00 93.31 101 GLN A C 1
ATOM 710 O O . GLN A 1 101 ? -6.500 -5.699 15.770 1.00 93.31 101 GLN A O 1
ATOM 715 N N . ALA A 1 102 ? -6.667 -4.184 14.129 1.00 96.00 102 ALA A N 1
ATOM 716 C CA . ALA A 1 102 ? -7.604 -3.337 14.849 1.00 96.00 102 ALA A CA 1
ATOM 717 C C . ALA A 1 102 ? -9.016 -3.930 14.909 1.00 96.00 102 ALA A C 1
ATOM 719 O O . ALA A 1 102 ? -9.503 -4.591 13.993 1.00 96.00 102 ALA A O 1
ATOM 720 N N . GLN A 1 103 ? -9.715 -3.628 16.003 1.00 96.56 103 GLN A N 1
ATOM 721 C CA . GLN A 1 103 ? -11.124 -3.982 16.146 1.00 96.56 103 GLN A CA 1
ATOM 722 C C . GLN A 1 103 ? -11.985 -3.128 15.198 1.00 96.56 103 GLN A C 1
ATOM 724 O O . GLN A 1 103 ? -11.774 -1.915 15.130 1.00 96.56 103 GLN A O 1
ATOM 729 N N . PRO A 1 104 ? -13.023 -3.687 14.546 1.00 96.94 104 PRO A N 1
ATOM 730 C CA . PRO A 1 104 ? -13.875 -2.937 13.615 1.00 96.94 104 PRO A CA 1
ATOM 731 C C . PRO A 1 104 ? -14.572 -1.704 14.217 1.00 96.94 104 PRO A C 1
ATOM 733 O O . PRO A 1 104 ? -14.968 -0.789 13.492 1.00 96.94 104 PRO A O 1
ATOM 736 N N . THR A 1 105 ? -14.743 -1.666 15.540 1.00 97.81 105 THR A N 1
ATOM 737 C CA . THR A 1 105 ? -15.350 -0.544 16.271 1.00 97.81 105 THR A CA 1
ATOM 738 C C . THR A 1 105 ? -14.351 0.543 16.667 1.00 97.81 105 THR A C 1
ATOM 740 O O . THR A 1 105 ? -14.777 1.598 17.129 1.00 97.81 105 THR A O 1
ATOM 743 N N . ALA A 1 106 ? -13.043 0.303 16.532 1.00 98.12 106 ALA A N 1
ATOM 744 C CA . ALA A 1 106 ? -12.023 1.303 16.825 1.00 98.12 106 ALA A CA 1
ATOM 745 C C . ALA A 1 106 ? -12.099 2.452 15.815 1.00 98.12 106 ALA A C 1
ATOM 747 O O . ALA A 1 106 ? -12.411 2.238 14.642 1.00 98.12 106 ALA A O 1
ATOM 748 N N . LEU A 1 107 ? -11.793 3.671 16.259 1.00 97.81 107 LEU A N 1
ATOM 749 C CA . LEU A 1 107 ? -11.705 4.818 15.364 1.00 97.81 107 LEU A CA 1
ATOM 750 C C . LEU A 1 107 ? -10.444 4.726 14.502 1.00 97.81 107 LEU A C 1
ATOM 752 O O . LEU A 1 107 ? -9.373 4.337 14.977 1.00 97.81 107 LEU A O 1
ATOM 756 N N . MET A 1 108 ? -10.552 5.155 13.244 1.00 97.50 108 MET A N 1
ATOM 757 C CA . MET A 1 108 ? -9.403 5.271 12.343 1.00 97.50 108 MET A CA 1
ATOM 758 C C . MET A 1 108 ? -8.334 6.208 12.920 1.00 97.50 108 MET A C 1
ATOM 760 O O . MET A 1 108 ? -7.148 5.911 12.820 1.00 97.50 108 MET A O 1
ATOM 764 N N . SER A 1 109 ? -8.740 7.300 13.579 1.00 96.06 109 SER A N 1
ATOM 765 C CA . SER A 1 109 ? -7.827 8.245 14.242 1.00 96.06 109 SER A CA 1
ATOM 766 C C . SER A 1 109 ? -7.032 7.621 15.385 1.00 96.06 109 SER A C 1
ATOM 768 O O . SER A 1 109 ? -5.861 7.945 15.569 1.00 96.06 109 SER A O 1
ATOM 770 N N . ASP A 1 110 ? -7.665 6.721 16.133 1.00 96.12 110 ASP A N 1
ATOM 771 C CA . ASP A 1 110 ? -7.073 6.094 17.317 1.00 96.12 110 ASP A CA 1
ATOM 772 C C . ASP A 1 110 ? -6.210 4.892 16.925 1.00 96.12 110 ASP A C 1
ATOM 774 O O . ASP A 1 110 ? -5.287 4.518 17.643 1.00 96.12 110 ASP A O 1
ATOM 778 N N . THR A 1 111 ? -6.496 4.302 15.763 1.00 96.56 111 THR A N 1
ATOM 779 C CA . THR A 1 111 ? -5.720 3.203 15.183 1.00 96.56 111 THR A CA 1
ATOM 780 C C . THR A 1 111 ? -4.468 3.725 14.476 1.00 96.56 111 THR A C 1
ATOM 782 O O . THR A 1 111 ? -3.379 3.191 14.662 1.00 96.56 111 THR A O 1
ATOM 785 N N . LEU A 1 112 ? -4.602 4.803 13.697 1.00 95.62 112 LEU A N 1
ATOM 786 C CA . LEU A 1 112 ? -3.543 5.390 12.873 1.00 95.62 112 LEU A CA 1
ATOM 787 C C . LEU A 1 112 ? -2.929 6.631 13.537 1.00 95.62 112 LEU A C 1
ATOM 789 O O . LEU A 1 112 ? -2.831 7.696 12.928 1.00 95.62 112 LEU A O 1
ATOM 793 N N . THR A 1 113 ? -2.484 6.504 14.786 1.00 92.38 113 THR A N 1
ATOM 794 C CA . THR A 1 113 ? -2.001 7.636 15.609 1.00 92.38 113 THR A CA 1
ATOM 795 C C . THR A 1 113 ? -0.794 8.383 15.029 1.00 92.38 113 THR A C 1
ATOM 797 O O . THR A 1 113 ? -0.565 9.543 15.364 1.00 92.38 113 THR A O 1
ATOM 800 N N . GLY A 1 114 ? -0.037 7.753 14.122 1.00 89.00 114 GLY A N 1
ATOM 801 C CA . GLY A 1 114 ? 1.052 8.394 13.375 1.00 89.00 114 GLY A CA 1
ATOM 802 C C . GLY A 1 114 ? 0.589 9.386 12.299 1.00 89.00 114 GLY A C 1
ATOM 803 O O . GLY A 1 114 ? 1.418 10.068 11.696 1.00 89.00 114 GLY A O 1
ATOM 804 N N . TYR A 1 115 ? -0.718 9.481 12.042 1.00 92.19 115 TYR A N 1
ATOM 805 C CA . TYR A 1 115 ? -1.301 10.314 10.999 1.00 92.19 115 TYR A CA 1
ATOM 806 C C . TYR A 1 115 ? -2.062 11.498 11.593 1.00 92.19 115 TYR A C 1
ATOM 808 O O . TYR A 1 115 ? -2.937 11.351 12.441 1.00 92.19 115 TYR A O 1
ATOM 816 N N . SER A 1 116 ? -1.782 12.702 11.086 1.00 92.50 116 SER A N 1
ATOM 817 C CA . SER A 1 116 ? -2.600 13.871 11.417 1.00 92.50 116 SER A CA 1
ATOM 818 C C . SER A 1 116 ? -4.014 13.727 10.844 1.00 92.50 116 SER A C 1
ATOM 820 O O . SER A 1 116 ? -4.197 13.109 9.792 1.00 92.50 116 SER A O 1
ATOM 822 N N . ALA A 1 117 ? -5.001 14.390 11.453 1.00 90.31 117 ALA A N 1
ATOM 823 C CA . ALA A 1 117 ? -6.365 14.442 10.919 1.00 90.31 117 ALA A CA 1
ATOM 824 C C . ALA A 1 117 ? -6.409 14.935 9.458 1.00 90.31 117 ALA A C 1
ATOM 826 O O . ALA A 1 117 ? -7.171 14.417 8.648 1.00 90.31 117 ALA A O 1
ATOM 827 N N . ALA A 1 118 ? -5.538 15.882 9.088 1.00 91.81 118 ALA A N 1
ATOM 828 C CA . ALA A 1 118 ? -5.423 16.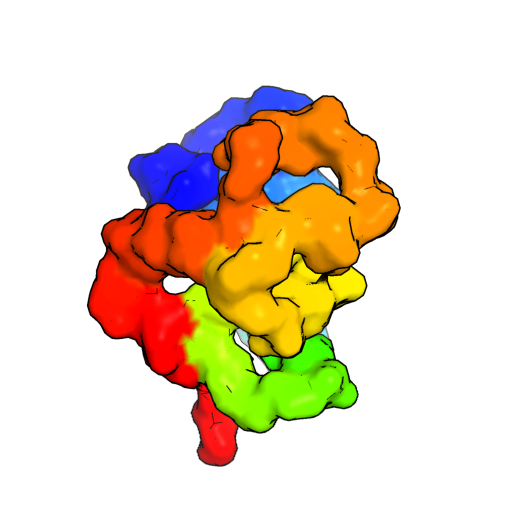356 7.711 1.00 91.81 118 ALA A CA 1
ATOM 829 C C . ALA A 1 118 ? -4.868 15.278 6.761 1.00 91.81 118 ALA A C 1
ATOM 831 O O . ALA A 1 118 ? -5.304 15.182 5.615 1.00 91.81 118 ALA A O 1
ATOM 832 N N . THR A 1 119 ? -3.920 14.455 7.219 1.00 90.31 119 THR A N 1
ATOM 833 C CA . THR A 1 119 ? -3.383 13.333 6.432 1.00 90.31 119 THR A CA 1
ATOM 834 C C . THR A 1 119 ? -4.423 12.227 6.269 1.00 90.31 119 THR A C 1
ATOM 836 O O . THR A 1 119 ? -4.564 11.684 5.175 1.00 90.31 119 THR A O 1
ATOM 839 N N . LEU A 1 120 ? -5.183 11.924 7.323 1.00 92.12 120 LEU A N 1
ATOM 840 C CA . LEU A 1 120 ? -6.292 10.971 7.271 1.00 92.12 120 LEU A CA 1
ATOM 841 C C . LEU A 1 120 ? -7.378 11.444 6.294 1.00 92.12 120 LEU A C 1
ATOM 843 O O . LEU A 1 120 ? -7.754 10.697 5.393 1.00 92.12 120 LEU A O 1
ATOM 847 N N . ALA A 1 121 ? -7.784 12.713 6.376 1.00 91.06 121 ALA A N 1
ATOM 848 C CA . ALA A 1 121 ? -8.762 13.299 5.460 1.00 91.06 121 ALA A CA 1
ATOM 849 C C . ALA A 1 121 ? -8.309 13.246 3.990 1.00 91.06 121 ALA A C 1
ATOM 851 O O . ALA A 1 121 ? -9.105 12.928 3.108 1.00 91.06 121 ALA A O 1
ATOM 852 N N . LYS A 1 122 ? -7.018 13.481 3.708 1.00 86.56 122 LYS A N 1
ATOM 853 C CA . LYS A 1 122 ? -6.451 13.322 2.353 1.00 86.56 122 LYS A CA 1
ATOM 854 C C . LYS A 1 122 ? -6.521 11.885 1.830 1.00 86.56 122 LYS A C 1
ATOM 856 O O . LYS A 1 122 ? -6.580 11.694 0.622 1.00 86.56 122 LYS A O 1
ATOM 861 N N . ASN A 1 123 ? -6.539 10.898 2.722 1.00 84.00 123 ASN A N 1
ATOM 862 C CA . ASN A 1 123 ? -6.727 9.485 2.389 1.00 84.00 123 ASN A CA 1
ATOM 863 C C . ASN A 1 123 ? -8.208 9.068 2.368 1.00 84.00 123 ASN A C 1
ATOM 865 O O . ASN A 1 123 ? -8.516 7.878 2.339 1.00 84.00 123 ASN A O 1
ATOM 869 N N . GLY A 1 124 ? -9.127 10.040 2.370 1.00 88.38 124 GLY A N 1
ATOM 870 C CA . GLY A 1 124 ? -10.566 9.801 2.308 1.00 88.38 124 GLY A CA 1
ATOM 871 C C . GLY A 1 124 ? -11.183 9.351 3.629 1.00 88.38 124 GLY A C 1
ATOM 872 O O . GLY A 1 124 ? -12.325 8.906 3.610 1.00 88.38 124 GLY A O 1
ATOM 873 N N . ILE A 1 125 ? -10.453 9.467 4.745 1.00 93.38 125 ILE A N 1
ATOM 874 C CA . ILE A 1 125 ? -10.965 9.106 6.067 1.00 93.38 125 ILE A CA 1
ATOM 875 C C . ILE A 1 125 ? -11.788 10.254 6.641 1.00 93.38 125 ILE A C 1
ATOM 877 O O . ILE A 1 125 ? -11.320 11.393 6.725 1.00 93.38 125 ILE A O 1
ATOM 881 N N . THR A 1 126 ? -13.012 9.952 7.056 1.00 93.56 126 THR A N 1
ATOM 882 C CA . THR A 1 126 ? -13.921 10.934 7.660 1.00 93.56 126 THR A CA 1
ATOM 883 C C . THR A 1 126 ? -13.783 10.976 9.182 1.00 93.56 126 THR A C 1
ATOM 885 O O . THR A 1 126 ? -13.364 10.014 9.826 1.00 93.56 126 THR A O 1
ATOM 888 N N . ALA A 1 127 ? -14.097 12.124 9.790 1.00 93.00 127 ALA A N 1
ATOM 889 C CA . ALA A 1 127 ? -14.033 12.264 11.243 1.00 93.00 127 ALA A CA 1
ATOM 890 C C . ALA A 1 127 ? -15.030 11.308 11.918 1.00 93.00 127 ALA A C 1
ATOM 892 O O . ALA A 1 127 ? -16.217 11.324 11.597 1.00 93.00 127 ALA A O 1
ATOM 893 N N . GLY A 1 128 ? -14.544 10.495 12.858 1.00 94.75 128 GLY A N 1
ATOM 894 C CA . GLY A 1 128 ? -15.351 9.477 13.537 1.00 94.75 128 GLY A CA 1
ATOM 895 C C . GLY A 1 128 ? -15.520 8.168 12.758 1.00 94.75 128 GLY A C 1
ATOM 896 O O . GLY A 1 128 ? -16.219 7.283 13.244 1.00 94.75 128 GLY A O 1
ATOM 897 N N . GLU A 1 129 ? -14.888 8.021 11.589 1.00 97.31 129 GLU A N 1
ATOM 898 C CA . GLU A 1 129 ? -14.906 6.761 10.844 1.00 97.31 129 GLU A CA 1
ATOM 899 C C . GLU A 1 129 ? -14.239 5.645 11.648 1.00 97.31 129 GLU A C 1
ATOM 901 O O . GLU A 1 129 ? -13.123 5.802 12.158 1.00 97.31 129 GLU A O 1
ATOM 906 N N . THR A 1 130 ? -14.921 4.507 11.753 1.00 98.31 130 THR A N 1
ATOM 907 C CA . THR A 1 130 ? -14.358 3.310 12.375 1.00 98.31 130 THR A CA 1
ATOM 908 C C . THR A 1 130 ? -13.574 2.479 11.366 1.00 98.31 130 THR A C 1
ATOM 910 O O . THR A 1 130 ? -13.819 2.530 10.159 1.00 98.31 130 THR A O 1
ATOM 913 N N . VAL A 1 131 ? -12.670 1.638 11.865 1.00 97.44 131 VAL A N 1
ATOM 914 C CA . VAL A 1 131 ? -11.931 0.669 11.044 1.00 97.44 131 VAL A CA 1
ATOM 915 C C . VAL A 1 131 ? -12.886 -0.212 10.235 1.00 97.44 131 VAL A C 1
ATOM 917 O O . VAL A 1 131 ? -12.682 -0.399 9.041 1.00 97.44 131 VAL A O 1
ATOM 920 N N . GLY A 1 132 ? -13.978 -0.686 10.839 1.00 97.25 132 GLY A N 1
ATOM 921 C CA . GLY A 1 132 ? -14.980 -1.518 10.169 1.00 97.25 132 GLY A CA 1
ATOM 922 C C . GLY A 1 132 ? -15.752 -0.791 9.064 1.00 97.25 132 GLY A C 1
ATOM 923 O O . GLY A 1 132 ? -16.072 -1.396 8.038 1.00 97.25 132 GLY A O 1
ATOM 924 N N . GLN A 1 133 ? -16.030 0.506 9.234 1.00 97.31 133 GLN A N 1
ATOM 925 C CA . GLN A 1 133 ? -16.652 1.329 8.190 1.00 97.31 133 GLN A CA 1
ATOM 926 C C . GLN A 1 133 ? -15.710 1.499 6.997 1.00 97.31 133 GLN A C 1
ATOM 928 O O . GLN A 1 133 ? -16.118 1.261 5.855 1.00 97.31 133 GLN A O 1
ATOM 933 N N . TRP A 1 134 ? -14.441 1.813 7.266 1.00 96.06 134 TRP A N 1
ATOM 934 C CA . TRP A 1 134 ? -13.413 1.909 6.236 1.00 96.06 134 TRP A CA 1
ATOM 935 C C . TRP A 1 134 ? -13.218 0.569 5.508 1.00 96.06 134 TRP A C 1
ATOM 937 O O . TRP A 1 134 ? -13.301 0.517 4.279 1.00 96.06 134 TRP A O 1
ATOM 947 N N . GLN A 1 135 ? -13.054 -0.531 6.252 1.00 95.62 135 GLN A N 1
ATOM 948 C CA . GLN A 1 135 ? -12.916 -1.889 5.713 1.00 95.62 135 GLN A CA 1
ATOM 949 C C . GLN A 1 135 ? -14.092 -2.252 4.806 1.00 95.62 135 GLN A C 1
ATOM 951 O O . GLN A 1 135 ? -13.883 -2.720 3.691 1.00 95.62 135 GLN A O 1
ATOM 956 N N . SER A 1 136 ? -15.326 -1.976 5.239 1.00 95.25 136 SER A N 1
ATOM 957 C CA . SER A 1 136 ? -16.533 -2.244 4.446 1.00 95.25 136 SER A CA 1
ATOM 958 C C . SER A 1 136 ? -16.564 -1.424 3.153 1.00 95.25 136 SER A C 1
ATOM 960 O O . SER A 1 136 ? -16.850 -1.957 2.081 1.00 95.25 136 SER A O 1
ATOM 962 N N . SER A 1 137 ? -16.227 -0.133 3.234 1.00 93.88 137 SER A N 1
ATOM 963 C CA . SER A 1 137 ? -16.159 0.775 2.080 1.00 93.88 137 SER A CA 1
ATOM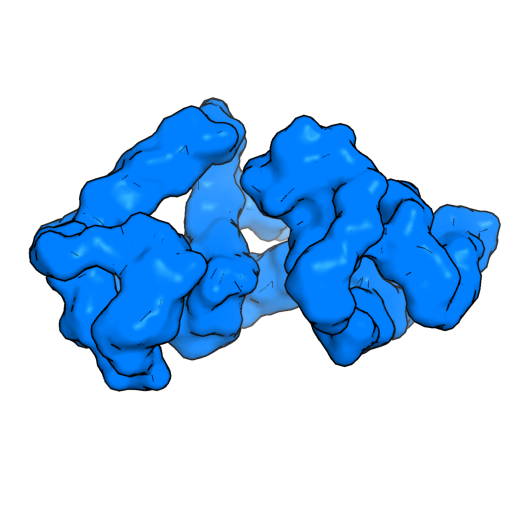 964 C C . SER A 1 137 ? -15.111 0.329 1.057 1.00 93.88 137 SER A C 1
ATOM 966 O O . SER A 1 137 ? -15.355 0.345 -0.152 1.00 93.88 137 SER A O 1
ATOM 968 N N . VAL A 1 138 ? -13.943 -0.109 1.525 1.00 93.19 138 VAL A N 1
ATOM 969 C CA . VAL A 1 138 ? -12.855 -0.584 0.664 1.00 93.19 138 VAL A CA 1
ATOM 970 C C . VAL A 1 138 ? -13.159 -1.968 0.094 1.00 93.19 138 VAL A C 1
ATOM 972 O O . VAL A 1 138 ? -12.996 -2.172 -1.109 1.00 93.19 138 VAL A O 1
ATOM 975 N N . ALA A 1 139 ? -13.674 -2.892 0.904 1.00 94.12 139 ALA A N 1
ATOM 976 C CA . ALA A 1 139 ? -14.092 -4.214 0.452 1.00 94.12 139 ALA A CA 1
ATOM 977 C C . ALA A 1 139 ? -15.158 -4.122 -0.649 1.00 94.12 139 ALA A C 1
ATOM 979 O O . ALA A 1 139 ? -15.057 -4.826 -1.649 1.00 94.12 139 ALA A O 1
ATOM 980 N N . ALA A 1 140 ? -16.116 -3.194 -0.539 1.00 93.38 140 ALA A N 1
ATOM 981 C CA . ALA A 1 140 ? -17.115 -2.954 -1.582 1.00 93.38 140 ALA A CA 1
ATOM 982 C C . ALA A 1 140 ? -16.498 -2.503 -2.921 1.00 93.38 140 ALA A C 1
ATOM 984 O O . ALA A 1 140 ? -17.006 -2.858 -3.983 1.00 93.38 140 ALA A O 1
ATOM 985 N N . LYS A 1 141 ? -15.388 -1.752 -2.891 1.00 90.50 141 LYS A N 1
ATOM 986 C CA . LYS A 1 141 ? -14.663 -1.316 -4.099 1.00 90.50 141 LYS A CA 1
ATOM 987 C C . LYS A 1 141 ? -13.803 -2.428 -4.705 1.00 90.50 141 LYS A C 1
ATOM 989 O O . LYS A 1 141 ? -13.632 -2.463 -5.921 1.00 90.50 141 LYS A O 1
ATOM 994 N N . ILE A 1 142 ? -13.257 -3.315 -3.872 1.00 91.06 142 ILE A N 1
ATOM 995 C CA . ILE A 1 142 ? -12.482 -4.486 -4.312 1.00 91.06 142 ILE A CA 1
ATOM 996 C C . ILE A 1 142 ? -13.413 -5.582 -4.860 1.00 91.06 142 ILE A C 1
ATOM 998 O O . ILE A 1 142 ? -13.075 -6.261 -5.829 1.00 91.06 142 ILE A O 1
ATOM 1002 N N . GLY A 1 143 ? -14.592 -5.746 -4.260 1.00 91.75 143 GLY A N 1
ATOM 1003 C CA . GLY A 1 143 ? -15.556 -6.788 -4.593 1.00 91.75 143 GLY A CA 1
ATOM 1004 C C . GLY A 1 143 ? -15.179 -8.147 -3.999 1.00 91.75 143 GLY A C 1
ATOM 1005 O O . GLY A 1 143 ? -14.572 -8.236 -2.933 1.00 91.75 143 GLY A O 1
ATOM 1006 N N . ASN A 1 144 ? -15.527 -9.226 -4.706 1.00 90.44 144 ASN A N 1
ATOM 1007 C CA . ASN A 1 144 ? -15.437 -10.606 -4.202 1.00 90.44 144 ASN A CA 1
ATOM 1008 C C . ASN A 1 144 ? -14.021 -11.053 -3.799 1.00 90.44 144 ASN A C 1
ATOM 1010 O O . ASN A 1 144 ? -13.877 -12.030 -3.072 1.00 90.44 144 ASN A O 1
ATOM 1014 N N . ALA A 1 145 ? -12.981 -10.361 -4.267 1.00 92.00 145 ALA A N 1
ATOM 1015 C CA . ALA A 1 145 ? -11.598 -10.673 -3.927 1.00 92.00 145 ALA A CA 1
ATOM 1016 C C . ALA A 1 145 ? -11.156 -10.102 -2.568 1.00 92.00 145 ALA A C 1
ATOM 1018 O O . ALA A 1 145 ? -10.074 -10.448 -2.111 1.00 92.00 145 ALA A O 1
ATOM 1019 N N . ALA A 1 146 ? -11.953 -9.242 -1.918 1.00 93.50 146 ALA A N 1
ATOM 1020 C CA . ALA A 1 146 ? -11.529 -8.498 -0.727 1.00 93.50 146 ALA A CA 1
ATOM 1021 C C . ALA A 1 146 ? -10.997 -9.395 0.398 1.00 93.50 146 ALA A C 1
ATOM 1023 O O . ALA A 1 146 ? -9.999 -9.055 1.024 1.00 93.50 146 ALA A O 1
ATOM 1024 N N . THR A 1 147 ? -11.631 -10.548 0.612 1.00 93.12 147 THR A N 1
ATOM 1025 C CA . THR A 1 147 ? -11.283 -11.509 1.667 1.00 93.12 147 THR A CA 1
ATOM 1026 C C . THR A 1 147 ? -10.420 -12.670 1.171 1.00 93.12 147 THR A C 1
ATOM 1028 O O . THR A 1 147 ? -10.129 -13.588 1.935 1.00 93.12 147 THR A O 1
ATOM 1031 N N . ALA A 1 148 ? -10.024 -12.670 -0.104 1.00 93.69 148 ALA A N 1
ATOM 1032 C CA . ALA A 1 148 ? -9.145 -13.699 -0.638 1.00 93.69 148 ALA A CA 1
ATOM 1033 C C . ALA A 1 148 ? -7.733 -13.504 -0.079 1.00 93.69 148 ALA A C 1
ATOM 1035 O O . ALA A 1 148 ? -7.204 -12.389 -0.109 1.00 93.69 148 ALA A O 1
ATOM 1036 N N . SER A 1 149 ? -7.120 -14.585 0.407 1.00 93.31 149 SER A N 1
ATOM 1037 C CA . SER A 1 149 ? -5.717 -14.547 0.813 1.00 93.31 149 SER A CA 1
ATOM 1038 C C . SER A 1 149 ? -4.814 -14.368 -0.405 1.00 93.31 149 SER A C 1
ATOM 1040 O O . SER A 1 149 ? -5.079 -14.929 -1.471 1.00 93.31 149 SER A O 1
ATOM 1042 N N . VAL A 1 150 ? -3.760 -13.568 -0.250 1.00 91.31 150 VAL A N 1
ATOM 1043 C CA . VAL A 1 150 ? -2.836 -13.226 -1.346 1.00 91.31 150 VAL A CA 1
ATOM 1044 C C . VAL A 1 150 ? -1.498 -13.955 -1.276 1.00 91.31 150 VAL A C 1
ATOM 1046 O O . VAL A 1 150 ? -0.718 -13.893 -2.225 1.00 91.31 150 VAL A O 1
ATOM 1049 N N . LEU A 1 151 ? -1.225 -14.647 -0.171 1.00 88.00 151 LEU A N 1
ATOM 1050 C CA . LEU A 1 151 ? -0.099 -15.564 -0.056 1.00 88.00 151 LEU A CA 1
ATOM 1051 C C . LEU A 1 151 ? -0.654 -16.983 -0.127 1.00 88.00 151 LEU A C 1
ATOM 1053 O O . LEU A 1 151 ? -1.512 -17.366 0.663 1.00 88.00 151 LEU A O 1
ATOM 1057 N N . THR A 1 152 ? -0.179 -17.766 -1.087 1.00 67.19 152 THR A N 1
ATOM 1058 C CA . THR A 1 152 ? -0.411 -19.210 -1.078 1.00 67.19 152 THR A CA 1
ATOM 1059 C C . THR A 1 152 ? 0.479 -19.819 0.002 1.00 67.19 152 THR A C 1
ATOM 1061 O O . THR A 1 152 ? 1.681 -19.545 0.012 1.00 67.19 152 THR A O 1
ATOM 1064 N N . THR A 1 153 ? -0.108 -20.608 0.901 1.00 53.50 153 THR A N 1
ATOM 1065 C CA . THR A 1 153 ? 0.612 -21.467 1.858 1.00 53.50 153 THR A CA 1
ATOM 1066 C C . THR A 1 153 ? 1.492 -22.483 1.153 1.00 53.50 153 THR A C 1
ATOM 1068 O O . THR A 1 153 ? 0.994 -23.046 0.149 1.00 53.50 153 THR A O 1
#